Protein AF-A0A2E1XAP0-F1 (afdb_monomer_lite)

Radius of gyration: 19.0 Å; chains: 1; bounding box: 35×63×34 Å

Secondary structure (DSSP, 8-state):
--------------SSSHHHHHHHHHHHHHHHHHTTT-S-HHHHHHHHHHHS-HHHHHHHTT--SHHHHHHH--HHHHHHHHHHS---

Sequence (88 aa):
MIKKTLIASIFASSVLASAANAGEVAEFCTAVIDEMGLEDPDGGCACFEDYLSDEDQALYLSLESEDDWDARASDDMKNAMAACFPAP

Structure (mmCIF, N/CA/C/O backbone):
data_AF-A0A2E1XAP0-F1
#
_entry.id   AF-A0A2E1XAP0-F1
#
loop_
_atom_site.group_PDB
_atom_site.id
_atom_site.type_symbol
_atom_site.label_atom_id
_atom_site.label_alt_id
_atom_site.label_comp_id
_atom_site.label_asym_id
_atom_site.label_entity_id
_atom_site.label_seq_id
_atom_site.pdbx_PDB_ins_code
_atom_site.Cartn_x
_atom_site.Cartn_y
_atom_site.Cartn_z
_atom_site.occupancy
_atom_site.B_iso_or_equiv
_atom_site.auth_seq_id
_atom_site.auth_comp_id
_atom_site.auth_asym_id
_atom_site.auth_atom_id
_atom_site.pdbx_PDB_model_num
ATOM 1 N N . MET A 1 1 ? 21.937 -54.826 -14.770 1.00 48.44 1 MET A N 1
ATOM 2 C CA . MET A 1 1 ? 22.469 -53.602 -15.409 1.00 48.44 1 MET A CA 1
ATOM 3 C C . MET A 1 1 ? 21.419 -53.076 -16.377 1.00 48.44 1 MET A C 1
ATOM 5 O O . MET A 1 1 ? 21.275 -53.633 -17.455 1.00 48.44 1 MET A O 1
ATOM 9 N N . ILE A 1 2 ? 20.635 -52.075 -15.971 1.00 50.06 2 ILE A N 1
ATOM 10 C CA . ILE A 1 2 ? 19.647 -51.397 -16.825 1.00 50.06 2 ILE A CA 1
ATOM 11 C C . ILE A 1 2 ? 19.891 -49.891 -16.698 1.00 50.06 2 ILE A C 1
ATOM 13 O O . ILE A 1 2 ? 20.257 -49.393 -15.636 1.00 50.06 2 ILE A O 1
ATOM 17 N N . LYS A 1 3 ? 19.827 -49.242 -17.858 1.00 39.38 3 LYS A N 1
ATOM 18 C CA . LYS A 1 3 ? 20.387 -47.944 -18.229 1.00 39.38 3 LYS A CA 1
ATOM 19 C C . LYS A 1 3 ? 19.806 -46.775 -17.428 1.00 39.38 3 LYS A C 1
ATOM 21 O O . LYS A 1 3 ? 18.609 -46.715 -17.180 1.00 39.38 3 LYS A O 1
ATOM 26 N N . LYS A 1 4 ? 20.682 -45.813 -17.117 1.00 49.72 4 LYS A N 1
ATOM 27 C CA . LYS A 1 4 ? 20.328 -44.437 -16.749 1.00 49.72 4 LYS A CA 1
ATOM 28 C C . LYS A 1 4 ? 19.467 -43.835 -17.862 1.00 49.72 4 LYS A C 1
ATOM 30 O O . LYS A 1 4 ? 19.943 -43.713 -18.989 1.00 49.72 4 LYS A O 1
ATOM 35 N N . THR A 1 5 ? 18.258 -43.405 -17.529 1.00 51.19 5 THR A N 1
ATOM 36 C CA . THR A 1 5 ? 17.484 -42.483 -18.360 1.00 51.19 5 THR A CA 1
ATOM 37 C C . THR A 1 5 ? 17.087 -41.313 -17.474 1.00 51.19 5 THR A C 1
ATOM 39 O O . THR A 1 5 ? 16.143 -41.385 -16.697 1.00 51.19 5 THR A O 1
ATOM 42 N N . LEU A 1 6 ? 17.902 -40.261 -17.550 1.00 54.44 6 LEU A N 1
ATOM 43 C CA . LEU A 1 6 ? 17.550 -38.916 -17.118 1.00 54.44 6 LEU A CA 1
ATOM 44 C C . LEU A 1 6 ? 16.469 -38.408 -18.075 1.00 54.44 6 LEU A C 1
ATOM 46 O O . LEU A 1 6 ? 16.742 -38.272 -19.266 1.00 54.44 6 LEU A O 1
ATOM 50 N N . ILE A 1 7 ? 15.274 -38.121 -17.569 1.00 56.28 7 ILE A N 1
ATOM 51 C CA . ILE A 1 7 ? 14.359 -37.180 -18.216 1.00 56.28 7 ILE A CA 1
ATOM 52 C C . ILE A 1 7 ? 14.060 -36.117 -17.172 1.00 56.28 7 ILE A C 1
ATOM 54 O O . ILE A 1 7 ? 13.261 -36.304 -16.259 1.00 56.28 7 ILE A O 1
ATOM 58 N N . ALA A 1 8 ? 14.810 -35.026 -17.289 1.00 51.81 8 ALA A N 1
ATOM 59 C CA . ALA A 1 8 ? 14.466 -33.752 -16.703 1.00 51.81 8 ALA A CA 1
ATOM 60 C C . ALA A 1 8 ? 13.213 -33.239 -17.423 1.00 51.81 8 ALA A C 1
ATOM 62 O O . ALA A 1 8 ? 13.264 -32.959 -18.620 1.00 51.81 8 ALA A O 1
ATOM 63 N N . SER A 1 9 ? 12.101 -33.120 -16.704 1.00 47.69 9 SER A N 1
ATOM 64 C CA . SER A 1 9 ? 10.955 -32.329 -17.149 1.00 47.69 9 SER A CA 1
ATOM 65 C C . SER A 1 9 ? 10.969 -31.028 -16.362 1.00 47.69 9 SER A C 1
ATOM 67 O O . SER A 1 9 ? 10.572 -30.957 -15.203 1.00 47.69 9 SER A O 1
ATOM 69 N N . ILE A 1 10 ? 11.553 -30.033 -17.018 1.00 57.44 10 ILE A N 1
ATOM 70 C CA . ILE A 1 10 ? 11.651 -28.638 -16.614 1.00 57.44 10 ILE A CA 1
ATOM 71 C C . ILE A 1 10 ? 10.267 -27.993 -16.755 1.00 57.44 10 ILE A C 1
ATOM 73 O O . ILE A 1 10 ? 9.653 -28.085 -17.812 1.00 57.44 10 ILE A O 1
ATOM 77 N N . PHE A 1 11 ? 9.839 -27.362 -15.660 1.00 51.62 11 PHE A N 1
ATOM 78 C CA . PHE A 1 11 ? 8.957 -26.197 -15.540 1.00 51.62 11 PHE A CA 1
ATOM 79 C C . PHE A 1 11 ? 7.676 -26.127 -16.386 1.00 51.62 11 PHE A C 1
ATOM 81 O O . PHE A 1 11 ? 7.688 -25.791 -17.565 1.00 51.62 11 PHE A O 1
ATOM 88 N N . ALA A 1 12 ? 6.553 -26.215 -15.676 1.00 45.38 12 ALA A N 1
ATOM 89 C CA . ALA A 1 12 ? 5.387 -25.377 -15.932 1.00 45.38 12 ALA A CA 1
ATOM 90 C C . ALA A 1 12 ? 4.837 -24.890 -14.579 1.00 45.38 12 ALA A C 1
ATOM 92 O O . ALA A 1 12 ? 3.748 -25.266 -14.161 1.00 45.38 12 ALA A O 1
ATOM 93 N N . SER A 1 13 ? 5.643 -24.102 -13.863 1.00 46.72 13 SER A N 1
ATOM 94 C CA . SER A 1 13 ? 5.229 -23.403 -12.641 1.00 46.72 13 SER A CA 1
ATOM 95 C C . SER A 1 13 ? 5.284 -21.907 -12.914 1.00 46.72 13 SER A C 1
ATOM 97 O O . SER A 1 13 ? 6.289 -21.264 -12.635 1.00 46.72 13 SER A O 1
ATOM 99 N N . SER A 1 14 ? 4.240 -21.357 -13.525 1.00 46.28 14 SER A N 1
ATOM 100 C CA . SER A 1 14 ? 4.134 -19.907 -13.748 1.00 46.28 14 SER A CA 1
ATOM 101 C C . SER A 1 14 ? 2.729 -19.359 -13.494 1.00 46.28 14 SER A C 1
ATOM 103 O O . SER A 1 14 ? 2.382 -18.309 -14.012 1.00 46.28 14 SER A O 1
ATOM 105 N N . VAL A 1 15 ? 1.925 -20.038 -12.665 1.00 43.88 15 VAL A N 1
ATOM 106 C CA . VAL A 1 15 ? 0.592 -19.548 -12.241 1.00 43.88 15 VAL A CA 1
ATOM 107 C C . VAL A 1 15 ? 0.500 -19.370 -10.715 1.00 43.88 15 VAL A C 1
ATOM 109 O O . VAL A 1 15 ? -0.583 -19.300 -10.156 1.00 43.88 15 VAL A O 1
ATOM 112 N N . LEU A 1 16 ? 1.638 -19.336 -10.014 1.00 45.03 16 LEU A N 1
ATOM 113 C CA . LEU A 1 16 ? 1.695 -19.280 -8.542 1.00 45.03 16 LEU A CA 1
ATOM 114 C C . LEU A 1 16 ? 2.241 -17.953 -7.991 1.00 45.03 16 LEU A C 1
ATOM 116 O O . LEU A 1 16 ? 2.388 -17.835 -6.782 1.00 45.03 16 LEU A O 1
ATOM 120 N N .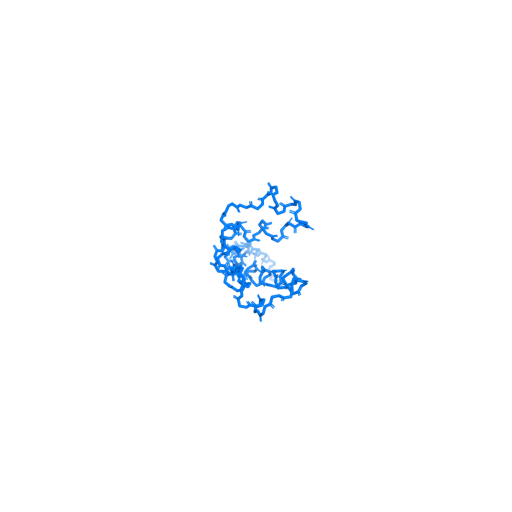 ALA A 1 17 ? 2.549 -16.970 -8.843 1.00 49.47 17 ALA A N 1
ATOM 121 C CA . ALA A 1 17 ? 3.101 -15.694 -8.383 1.00 49.47 17 ALA A CA 1
ATOM 122 C C . ALA A 1 17 ? 2.022 -14.761 -7.800 1.00 49.47 17 ALA A C 1
ATOM 124 O O . ALA A 1 17 ? 2.257 -14.148 -6.767 1.00 49.47 17 ALA A O 1
ATOM 125 N N . SER A 1 18 ? 0.825 -14.723 -8.396 1.00 50.88 18 SER A N 1
ATOM 126 C CA . SER A 1 18 ? -0.261 -13.814 -7.991 1.00 50.88 18 SER A CA 1
ATOM 127 C C . SER A 1 18 ? -0.741 -14.059 -6.556 1.00 50.88 18 SER A C 1
ATOM 129 O O . SER A 1 18 ? -0.880 -13.133 -5.774 1.00 50.88 18 SER A O 1
ATOM 131 N N . ALA A 1 19 ? -0.918 -15.327 -6.167 1.00 52.72 19 ALA A N 1
ATOM 132 C CA . ALA A 1 19 ? -1.389 -15.680 -4.824 1.00 52.72 19 ALA A CA 1
ATOM 133 C C . ALA A 1 19 ? -0.315 -15.547 -3.729 1.00 52.72 19 ALA A C 1
ATOM 135 O O . ALA A 1 19 ? -0.655 -15.547 -2.551 1.00 52.72 19 ALA A O 1
ATOM 136 N N . ALA A 1 20 ? 0.969 -15.492 -4.102 1.00 58.66 20 ALA A N 1
ATOM 137 C CA . ALA A 1 20 ? 2.050 -15.296 -3.139 1.00 58.66 20 ALA A CA 1
ATOM 138 C C . ALA A 1 20 ? 2.127 -13.832 -2.687 1.00 58.66 20 ALA A C 1
ATOM 140 O O . ALA A 1 20 ? 2.300 -13.580 -1.501 1.00 58.66 20 ALA A O 1
ATOM 141 N N . ASN A 1 21 ? 1.934 -12.893 -3.617 1.00 65.44 21 ASN A N 1
ATOM 142 C CA . ASN A 1 21 ? 1.985 -11.464 -3.312 1.00 65.44 21 ASN A CA 1
ATOM 143 C C . ASN A 1 21 ? 0.767 -11.003 -2.506 1.00 65.44 21 ASN A C 1
ATOM 145 O O . ASN A 1 21 ? 0.916 -10.150 -1.646 1.00 65.44 21 ASN A O 1
ATOM 149 N N . ALA A 1 22 ? -0.404 -11.591 -2.751 1.00 67.44 22 ALA A N 1
ATOM 150 C CA . ALA A 1 22 ? -1.660 -11.175 -2.138 1.00 67.44 22 ALA A CA 1
ATOM 151 C C . ALA A 1 22 ? -1.588 -11.225 -0.587 1.00 67.44 22 ALA A C 1
ATOM 153 O O . ALA A 1 22 ? -1.667 -10.196 0.084 1.00 67.44 22 ALA A O 1
ATOM 154 N N . GLY A 1 23 ? -1.242 -12.388 -0.017 1.00 76.50 23 GLY A N 1
ATOM 155 C CA . GLY A 1 23 ? -1.080 -12.523 1.438 1.00 76.50 23 GLY A CA 1
ATOM 156 C C . GLY A 1 23 ? 0.047 -11.660 2.023 1.00 76.50 23 GLY A C 1
ATOM 157 O O . GLY A 1 23 ? -0.101 -11.114 3.113 1.00 76.50 23 GLY A O 1
ATOM 158 N N . GLU A 1 24 ? 1.143 -11.484 1.282 1.00 87.56 24 GLU A N 1
ATOM 159 C CA . GLU A 1 24 ? 2.281 -10.664 1.712 1.00 87.56 24 GLU A CA 1
ATOM 160 C C . GLU A 1 24 ? 1.934 -9.162 1.720 1.00 87.56 24 GLU A C 1
ATOM 162 O O . GLU A 1 24 ? 2.387 -8.425 2.596 1.00 87.56 24 GLU A O 1
ATOM 167 N N . VAL A 1 25 ? 1.076 -8.706 0.797 1.00 90.00 25 VAL A N 1
ATOM 168 C CA . VAL A 1 25 ? 0.572 -7.325 0.738 1.00 90.00 25 VAL A CA 1
ATOM 169 C C . VAL A 1 25 ? -0.280 -7.000 1.956 1.00 90.00 25 VAL A C 1
ATOM 171 O O . VAL A 1 25 ? -0.054 -5.953 2.563 1.00 90.00 25 VAL A O 1
ATOM 174 N N . ALA A 1 26 ? -1.219 -7.870 2.340 1.00 87.62 26 ALA A N 1
ATOM 175 C CA . ALA A 1 26 ? -2.024 -7.645 3.539 1.00 87.62 26 ALA A CA 1
ATOM 176 C C . ALA A 1 26 ? -1.161 -7.620 4.806 1.00 87.62 26 ALA A C 1
ATOM 178 O O . ALA A 1 26 ? -1.308 -6.709 5.616 1.00 87.62 26 ALA A O 1
ATOM 179 N N . GLU A 1 27 ? -0.215 -8.554 4.957 1.00 88.94 27 GLU A N 1
ATOM 180 C CA . GLU A 1 27 ? 0.697 -8.584 6.109 1.00 88.94 27 GLU A CA 1
ATOM 181 C C . GLU A 1 27 ? 1.572 -7.322 6.194 1.00 88.94 27 GLU 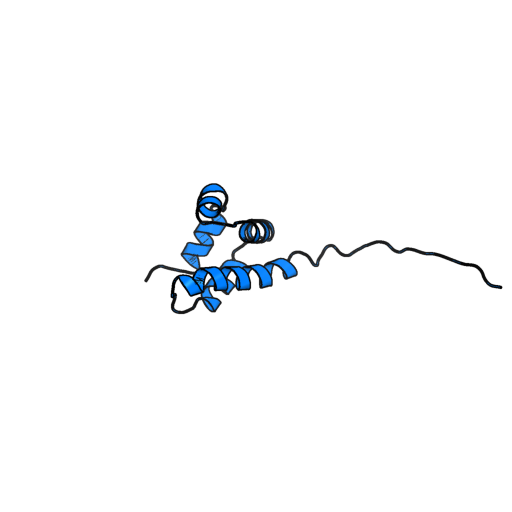A C 1
ATOM 183 O O . GLU A 1 27 ? 1.703 -6.728 7.269 1.00 88.94 27 GLU A O 1
ATOM 188 N N . PHE A 1 28 ? 2.147 -6.882 5.069 1.00 89.56 28 PHE A N 1
ATOM 189 C CA . PHE A 1 28 ? 2.954 -5.662 5.009 1.00 89.56 28 PHE A CA 1
ATOM 190 C C . PHE A 1 28 ? 2.114 -4.412 5.288 1.00 89.56 28 PHE A C 1
ATOM 192 O O . PHE A 1 28 ? 2.515 -3.562 6.083 1.00 89.56 28 PHE A O 1
ATOM 199 N N . CYS A 1 29 ? 0.927 -4.321 4.686 1.00 91.00 29 CYS A N 1
ATOM 200 C CA . CYS A 1 29 ? -0.008 -3.231 4.927 1.00 91.00 29 CYS A CA 1
ATOM 201 C C . CYS A 1 29 ? -0.396 -3.152 6.406 1.00 91.00 29 CYS A C 1
ATOM 203 O O . CYS A 1 29 ? -0.282 -2.079 6.997 1.00 91.00 29 CYS A O 1
ATOM 205 N N . THR A 1 30 ? -0.779 -4.267 7.039 1.00 90.06 30 THR A N 1
ATOM 206 C CA . THR A 1 30 ? -1.176 -4.266 8.454 1.00 90.06 30 THR A CA 1
ATOM 207 C C . THR A 1 30 ? -0.021 -3.799 9.333 1.00 90.06 30 THR A C 1
ATOM 209 O O . THR A 1 30 ? -0.242 -3.001 10.239 1.00 90.06 30 THR A O 1
ATOM 212 N N . ALA A 1 31 ? 1.219 -4.211 9.044 1.00 86.69 31 ALA A N 1
ATOM 213 C CA . ALA A 1 31 ? 2.390 -3.753 9.790 1.00 86.69 31 ALA A CA 1
ATOM 214 C C . ALA A 1 31 ? 2.604 -2.229 9.700 1.00 86.69 31 ALA A C 1
ATOM 216 O O . ALA A 1 31 ? 2.964 -1.612 10.699 1.00 86.69 31 ALA A O 1
ATOM 217 N N . VAL A 1 32 ? 2.358 -1.618 8.535 1.00 84.12 32 VAL A N 1
ATOM 218 C CA . VAL A 1 32 ? 2.448 -0.157 8.347 1.00 84.12 32 VAL A CA 1
ATOM 219 C C . VAL A 1 32 ? 1.276 0.567 9.021 1.00 84.12 32 VAL A C 1
ATOM 221 O O . VAL A 1 32 ? 1.463 1.595 9.669 1.00 84.12 32 VAL A O 1
ATOM 224 N N . ILE A 1 33 ? 0.059 0.042 8.881 1.00 84.56 33 ILE A N 1
ATOM 225 C CA . ILE A 1 33 ? -1.172 0.700 9.332 1.00 84.56 33 ILE A CA 1
ATOM 226 C C . ILE A 1 33 ? -1.399 0.562 10.848 1.00 84.56 33 ILE A C 1
ATOM 228 O O . ILE A 1 33 ? -1.949 1.481 11.461 1.00 84.56 33 ILE A O 1
ATOM 232 N N . ASP A 1 34 ? -0.960 -0.528 11.483 1.00 81.12 34 ASP A N 1
ATOM 233 C CA . ASP A 1 34 ? -1.067 -0.711 12.941 1.00 81.12 34 ASP A CA 1
ATOM 234 C C . ASP A 1 34 ? -0.299 0.391 13.700 1.00 81.12 34 ASP A C 1
ATOM 236 O O . ASP A 1 34 ? -0.774 0.908 14.714 1.00 81.12 34 ASP A O 1
ATOM 240 N N . GLU A 1 35 ? 0.821 0.875 13.146 1.00 78.56 35 GLU A N 1
ATOM 241 C CA . GLU A 1 35 ? 1.555 2.029 13.689 1.00 78.56 35 GLU A CA 1
ATOM 242 C C . GLU A 1 35 ? 0.753 3.344 13.626 1.00 78.56 35 GLU A C 1
ATOM 244 O O . GLU A 1 35 ? 0.990 4.257 14.423 1.00 78.56 35 GLU A O 1
ATOM 249 N N . MET A 1 36 ? -0.227 3.443 12.721 1.00 76.56 36 MET A N 1
ATOM 250 C CA . MET A 1 36 ? -1.092 4.617 12.552 1.00 76.56 36 MET A CA 1
ATOM 251 C C . MET A 1 36 ? -2.305 4.617 13.497 1.00 76.56 36 MET A C 1
ATOM 253 O O . MET A 1 36 ? -2.960 5.652 13.642 1.00 76.56 36 MET A O 1
ATOM 257 N N . GLY A 1 37 ? -2.601 3.493 14.162 1.00 76.81 37 GLY A N 1
ATOM 258 C CA . GLY A 1 37 ? -3.679 3.379 15.149 1.00 76.81 37 GLY A CA 1
ATOM 259 C C . GLY A 1 37 ? -5.095 3.432 14.563 1.00 76.81 37 GLY A C 1
ATOM 260 O O . GLY A 1 37 ? -5.990 4.005 15.189 1.00 76.81 37 GLY A O 1
ATOM 261 N N . LEU A 1 38 ? -5.304 2.876 13.364 1.00 79.75 38 LEU A N 1
ATOM 262 C CA . LEU A 1 38 ? -6.634 2.773 12.749 1.00 79.75 38 LEU A CA 1
ATOM 263 C C . LEU A 1 38 ? -7.511 1.716 13.449 1.00 79.75 38 LEU A C 1
ATOM 265 O O . LEU A 1 38 ? -7.009 0.770 14.047 1.00 79.75 38 LEU A O 1
ATOM 269 N N . GLU A 1 39 ? -8.837 1.888 13.384 1.00 78.56 39 GLU A N 1
ATOM 270 C CA . GLU A 1 39 ? -9.804 1.057 14.128 1.00 78.56 39 GLU A CA 1
ATOM 271 C C . GLU A 1 39 ? -9.979 -0.360 13.537 1.00 78.56 39 GLU A C 1
ATOM 273 O O . GLU A 1 39 ? -10.323 -1.285 14.271 1.00 78.56 39 GLU A O 1
ATOM 278 N N . ASP A 1 40 ? -9.708 -0.537 12.237 1.00 84.12 40 ASP A N 1
ATOM 279 C CA . ASP A 1 40 ? -9.785 -1.824 11.524 1.00 84.12 40 ASP A CA 1
ATOM 280 C C . ASP A 1 40 ? -8.657 -1.960 10.474 1.00 84.12 40 ASP A C 1
ATOM 282 O O . ASP A 1 40 ? -8.894 -1.793 9.272 1.00 84.12 40 ASP A O 1
ATOM 286 N N . PRO A 1 41 ? -7.402 -2.194 10.908 1.00 86.19 41 PRO A N 1
ATOM 287 C CA . PRO A 1 41 ? -6.260 -2.310 10.001 1.00 86.19 41 PRO A CA 1
ATOM 288 C C . PRO A 1 41 ? -6.389 -3.526 9.074 1.00 86.19 41 PRO A C 1
ATOM 290 O O . PRO A 1 41 ? -6.176 -3.403 7.870 1.00 86.19 41 PRO A O 1
ATOM 293 N N . ASP A 1 42 ? -6.814 -4.673 9.611 1.00 88.19 42 ASP A N 1
ATOM 294 C CA . ASP A 1 42 ? -6.938 -5.921 8.853 1.00 88.19 42 ASP A CA 1
ATOM 295 C C . ASP A 1 42 ? -8.004 -5.817 7.752 1.00 88.19 42 ASP A C 1
ATOM 297 O O . ASP A 1 42 ? -7.765 -6.225 6.613 1.00 88.19 42 ASP A O 1
ATOM 301 N N . GLY A 1 43 ? -9.174 -5.242 8.059 1.00 89.69 43 GLY A N 1
ATOM 302 C CA . GLY A 1 43 ? -10.248 -5.063 7.083 1.00 89.69 43 GLY A CA 1
ATOM 303 C C . GLY A 1 43 ? -9.872 -4.104 5.953 1.00 89.69 43 GLY A C 1
ATOM 304 O O . GLY A 1 43 ? -10.139 -4.388 4.781 1.00 89.69 43 GLY A O 1
ATOM 305 N N . GLY A 1 44 ? -9.206 -2.995 6.281 1.00 91.81 44 GLY A N 1
ATOM 306 C CA . GLY A 1 44 ? -8.725 -2.054 5.272 1.00 91.81 44 GLY A CA 1
ATOM 307 C C . GLY A 1 44 ? -7.594 -2.631 4.413 1.00 91.81 44 GLY A C 1
ATOM 308 O O . GLY A 1 44 ? -7.598 -2.435 3.199 1.00 91.81 44 GLY A O 1
ATOM 309 N N . CYS A 1 45 ? -6.674 -3.408 4.992 1.00 92.44 45 CYS A N 1
ATOM 310 C CA . CYS A 1 45 ? -5.569 -4.015 4.245 1.00 92.44 45 CYS A CA 1
ATOM 311 C C . CYS A 1 45 ? -6.032 -5.145 3.321 1.00 92.44 45 CYS A C 1
ATOM 313 O O . CYS A 1 45 ? -5.551 -5.230 2.193 1.00 92.44 45 CYS A O 1
ATOM 315 N N . ALA A 1 46 ? -7.024 -5.938 3.737 1.00 91.56 46 ALA A N 1
ATOM 316 C CA . ALA A 1 46 ? -7.675 -6.909 2.858 1.00 91.56 46 ALA A CA 1
ATOM 317 C C . ALA A 1 46 ? -8.401 -6.222 1.683 1.00 91.56 46 ALA A C 1
ATOM 319 O O . ALA A 1 46 ? -8.301 -6.663 0.542 1.00 91.56 46 ALA A O 1
ATOM 320 N N . CYS A 1 47 ? -9.090 -5.101 1.937 1.00 91.81 47 CYS A N 1
ATOM 321 C CA . CYS A 1 47 ? -9.675 -4.279 0.872 1.00 91.81 47 CYS A CA 1
ATOM 322 C C . CYS A 1 47 ? -8.601 -3.741 -0.085 1.00 91.81 47 CYS A C 1
ATOM 324 O O . CYS A 1 47 ? -8.800 -3.744 -1.300 1.00 91.81 47 CYS A O 1
ATOM 326 N N . PHE A 1 48 ? -7.475 -3.269 0.454 1.00 93.19 48 PHE A N 1
ATOM 327 C CA . PHE A 1 48 ? -6.389 -2.690 -0.327 1.00 93.19 48 PHE A CA 1
ATOM 328 C C . PHE A 1 48 ? -5.756 -3.730 -1.257 1.00 93.19 48 PHE A C 1
ATOM 330 O O . PHE A 1 48 ? -5.664 -3.479 -2.455 1.00 93.19 48 PHE A O 1
ATOM 337 N N . GLU A 1 49 ? -5.413 -4.910 -0.734 1.00 91.62 49 GLU A N 1
ATOM 338 C CA . GLU A 1 49 ? -4.921 -6.065 -1.500 1.00 91.62 49 GLU A CA 1
ATOM 339 C C . GLU A 1 49 ? -5.840 -6.406 -2.685 1.00 91.62 49 GLU A C 1
ATOM 341 O O . GLU A 1 49 ? -5.368 -6.490 -3.822 1.00 91.62 49 GLU A O 1
ATOM 346 N N . ASP A 1 50 ? -7.150 -6.525 -2.436 1.00 90.75 50 ASP A N 1
ATOM 347 C CA . ASP A 1 50 ? -8.162 -6.860 -3.449 1.00 90.75 50 ASP A CA 1
ATOM 348 C C . ASP A 1 50 ? -8.282 -5.803 -4.563 1.00 90.75 50 ASP A C 1
ATOM 350 O O . ASP A 1 50 ? -8.710 -6.110 -5.682 1.00 90.75 50 ASP A O 1
ATOM 354 N N . TYR A 1 51 ? -7.927 -4.550 -4.272 1.00 90.62 51 TYR A N 1
ATOM 355 C CA . TYR A 1 51 ? -7.958 -3.452 -5.237 1.00 90.62 51 TYR A CA 1
ATOM 356 C C . TYR A 1 51 ? -6.731 -3.412 -6.153 1.00 90.62 51 TYR A C 1
ATOM 358 O O . TYR A 1 51 ? -6.813 -2.844 -7.247 1.00 90.62 51 TYR A O 1
ATOM 366 N N . LEU A 1 52 ? -5.598 -3.968 -5.720 1.00 89.00 52 LEU A N 1
ATOM 367 C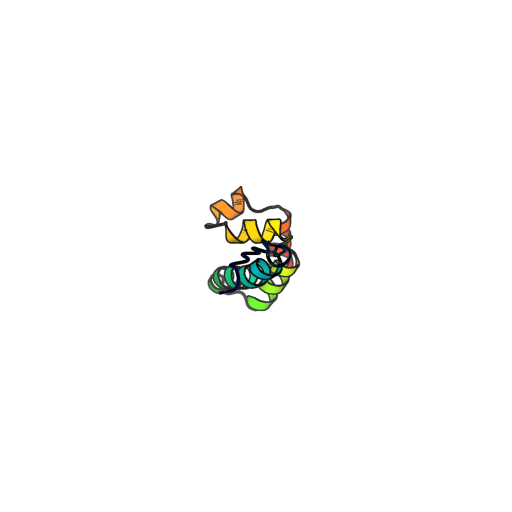 CA . LEU A 1 52 ? -4.338 -3.856 -6.444 1.00 89.00 52 LEU A CA 1
ATOM 368 C C . LEU A 1 52 ? -4.206 -4.908 -7.546 1.00 89.00 52 LEU A C 1
ATOM 370 O O . LEU A 1 52 ? -4.511 -6.087 -7.367 1.00 89.00 52 LEU A O 1
ATOM 374 N N . SER A 1 53 ? -3.646 -4.486 -8.679 1.00 90.69 53 SER A N 1
ATOM 375 C CA . SER A 1 53 ? -3.149 -5.418 -9.689 1.00 90.69 53 SER A CA 1
ATOM 376 C C . SER A 1 53 ? -1.909 -6.168 -9.185 1.00 90.69 53 SER A C 1
ATOM 378 O O . SER A 1 53 ? -1.180 -5.657 -8.340 1.00 90.69 53 SER A O 1
ATOM 380 N N . ASP A 1 54 ? -1.597 -7.340 -9.751 1.00 87.50 54 ASP A N 1
ATOM 381 C CA . ASP A 1 54 ? -0.364 -8.081 -9.421 1.00 87.50 54 ASP A CA 1
ATOM 382 C C . ASP A 1 54 ? 0.914 -7.215 -9.558 1.00 87.50 54 ASP A C 1
ATOM 384 O O . ASP A 1 54 ? 1.885 -7.414 -8.825 1.00 87.50 54 ASP A O 1
ATOM 388 N N . GLU A 1 55 ? 0.929 -6.263 -10.502 1.00 89.12 55 GLU A N 1
ATOM 389 C CA . GLU A 1 55 ? 2.046 -5.331 -10.713 1.00 89.12 55 GLU A CA 1
ATOM 390 C C . GLU A 1 55 ? 2.140 -4.301 -9.581 1.00 89.12 55 GLU A C 1
ATOM 392 O O . GLU A 1 55 ? 3.223 -4.089 -9.034 1.00 89.12 55 GLU A O 1
ATOM 397 N N . ASP A 1 56 ? 1.009 -3.716 -9.185 1.00 91.94 56 ASP A N 1
ATOM 398 C CA . ASP A 1 56 ? 0.945 -2.768 -8.070 1.00 91.94 56 ASP A CA 1
ATOM 399 C C . ASP A 1 56 ? 1.239 -3.443 -6.727 1.00 91.94 56 ASP A C 1
ATOM 401 O O . ASP A 1 56 ? 1.908 -2.853 -5.883 1.00 91.94 56 ASP A O 1
ATOM 405 N N . GLN A 1 57 ? 0.812 -4.694 -6.537 1.00 90.69 57 GLN A N 1
ATOM 406 C CA . GLN A 1 57 ? 1.147 -5.498 -5.359 1.00 90.69 57 GLN A CA 1
ATOM 407 C C . GLN A 1 57 ? 2.664 -5.695 -5.237 1.00 90.69 57 GLN A C 1
ATOM 409 O O . GLN A 1 57 ? 3.251 -5.431 -4.188 1.00 90.69 57 GLN A O 1
ATOM 414 N N . ALA A 1 58 ? 3.327 -6.100 -6.325 1.00 89.56 58 ALA A N 1
ATOM 415 C CA . ALA A 1 58 ? 4.779 -6.270 -6.337 1.00 89.56 58 ALA A CA 1
ATOM 416 C C . ALA A 1 58 ? 5.525 -4.93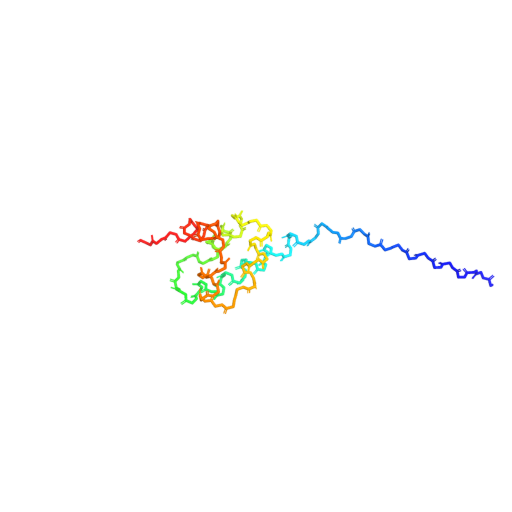8 -6.145 1.00 89.56 58 ALA A C 1
ATOM 418 O O . ALA A 1 58 ? 6.569 -4.898 -5.491 1.00 89.56 58 ALA A O 1
ATOM 419 N N . LEU A 1 59 ? 4.999 -3.843 -6.704 1.00 90.62 59 LEU A N 1
ATOM 420 C CA . LEU A 1 59 ? 5.547 -2.509 -6.494 1.00 90.62 59 LEU A CA 1
ATOM 421 C C . LEU A 1 59 ? 5.413 -2.082 -5.031 1.00 90.62 59 LEU A C 1
ATOM 423 O O . LEU A 1 59 ? 6.407 -1.629 -4.468 1.00 90.62 59 LEU A O 1
ATOM 427 N N . TYR A 1 60 ? 4.239 -2.266 -4.424 1.00 90.81 60 TYR A N 1
ATOM 428 C CA . TYR A 1 60 ? 3.951 -1.920 -3.032 1.00 90.81 60 TYR A CA 1
ATOM 429 C C . TYR A 1 60 ? 4.928 -2.580 -2.060 1.00 90.81 60 TYR A C 1
ATOM 431 O O . TYR A 1 60 ? 5.547 -1.887 -1.257 1.00 90.81 60 TYR A O 1
ATOM 439 N N . LEU A 1 61 ? 5.164 -3.885 -2.218 1.00 90.69 61 LEU A N 1
ATOM 440 C CA . LEU A 1 61 ? 6.125 -4.650 -1.412 1.00 90.69 61 LEU A CA 1
ATOM 441 C C . LEU A 1 61 ? 7.590 -4.209 -1.596 1.00 90.69 61 LEU A C 1
ATOM 443 O O . LEU A 1 61 ? 8.457 -4.590 -0.815 1.00 90.69 61 LEU A O 1
ATOM 447 N N . SER A 1 62 ? 7.891 -3.419 -2.632 1.00 91.31 62 SER A N 1
ATOM 448 C CA . SER A 1 62 ? 9.231 -2.873 -2.893 1.00 91.31 62 SER A CA 1
ATOM 449 C C . SER A 1 62 ? 9.435 -1.440 -2.388 1.00 91.31 62 SER A C 1
ATOM 451 O O . SER A 1 62 ? 10.494 -0.856 -2.639 1.00 91.31 62 SER A O 1
ATOM 453 N N . LEU A 1 63 ? 8.415 -0.836 -1.772 1.00 90.56 63 LEU A N 1
ATOM 454 C CA . LEU A 1 63 ? 8.502 0.499 -1.187 1.00 90.56 63 LEU A CA 1
ATOM 455 C C . LEU A 1 63 ? 9.052 0.376 0.233 1.00 90.56 63 LEU A C 1
ATOM 457 O O . LEU A 1 63 ? 8.508 -0.356 1.053 1.00 90.56 63 LEU A O 1
ATOM 461 N N . GLU A 1 64 ? 10.131 1.095 0.529 1.00 87.75 64 GLU A N 1
ATOM 462 C CA . GLU A 1 64 ? 10.818 0.998 1.823 1.00 87.75 64 GLU A CA 1
ATOM 463 C C . GLU A 1 64 ? 10.547 2.221 2.715 1.00 87.75 64 GLU A C 1
ATOM 465 O O . GLU A 1 64 ? 10.979 2.264 3.868 1.00 87.75 64 GLU A O 1
ATOM 470 N N . SER A 1 65 ? 9.860 3.240 2.185 1.00 87.00 65 SER A N 1
ATOM 471 C CA . SER A 1 65 ? 9.654 4.527 2.849 1.00 87.00 65 SER A CA 1
ATOM 472 C C . SER A 1 65 ? 8.440 5.301 2.320 1.00 87.00 65 SER A C 1
ATOM 474 O O . SER A 1 65 ? 7.930 5.027 1.232 1.00 87.00 65 SER A O 1
ATOM 476 N N . GLU A 1 66 ? 8.007 6.319 3.071 1.00 87.31 66 GLU A N 1
ATOM 477 C CA . GLU A 1 66 ? 6.992 7.291 2.628 1.00 87.31 66 GLU A CA 1
ATOM 478 C C . GLU A 1 66 ? 7.454 8.074 1.383 1.00 87.31 66 G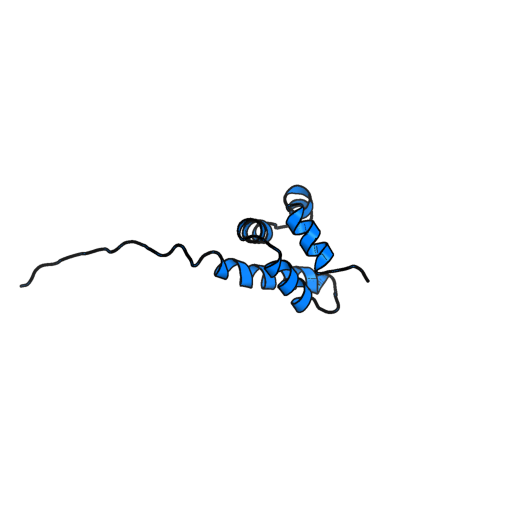LU A C 1
ATOM 480 O O . GLU A 1 66 ? 6.674 8.291 0.459 1.00 87.31 66 GLU A O 1
ATOM 485 N N . ASP A 1 67 ? 8.747 8.407 1.296 1.00 92.06 67 ASP A N 1
ATOM 486 C CA . ASP A 1 67 ? 9.321 9.064 0.115 1.00 92.06 67 ASP A CA 1
ATOM 487 C C . ASP A 1 67 ? 9.224 8.167 -1.137 1.00 92.06 67 ASP A C 1
ATOM 489 O O . ASP A 1 67 ? 8.915 8.647 -2.233 1.00 92.06 67 ASP A O 1
ATOM 493 N N . ASP A 1 68 ? 9.459 6.855 -0.990 1.00 91.88 68 ASP A N 1
ATOM 494 C CA . ASP A 1 68 ? 9.261 5.891 -2.079 1.00 91.88 68 ASP A CA 1
ATOM 495 C C . ASP A 1 68 ? 7.793 5.809 -2.488 1.00 91.88 68 ASP A C 1
ATOM 497 O O . ASP A 1 68 ? 7.492 5.766 -3.684 1.00 91.88 68 ASP A O 1
ATOM 501 N N . TRP A 1 69 ? 6.879 5.803 -1.515 1.00 91.62 69 TRP A N 1
ATOM 502 C CA . TRP A 1 69 ? 5.443 5.830 -1.772 1.00 91.62 69 TRP A CA 1
ATOM 503 C C . TRP A 1 69 ? 5.049 7.055 -2.596 1.00 91.62 69 TRP A C 1
ATOM 505 O O . TRP A 1 69 ? 4.435 6.923 -3.659 1.00 91.62 69 TRP A O 1
ATOM 515 N N . ASP A 1 70 ? 5.469 8.246 -2.188 1.00 93.00 70 ASP A N 1
ATOM 516 C CA . ASP A 1 70 ? 5.131 9.473 -2.900 1.00 93.00 70 ASP A CA 1
ATOM 517 C C . ASP A 1 70 ? 5.690 9.495 -4.324 1.00 93.00 70 ASP A C 1
ATOM 519 O O . ASP A 1 70 ? 4.972 9.867 -5.263 1.00 93.00 70 ASP A O 1
ATOM 523 N N . ALA A 1 71 ? 6.936 9.048 -4.497 1.00 94.75 71 ALA A N 1
ATOM 524 C CA . ALA A 1 71 ? 7.639 9.084 -5.772 1.00 94.75 71 ALA A CA 1
ATOM 525 C C . ALA A 1 71 ? 7.230 7.975 -6.754 1.00 94.75 71 ALA A C 1
ATOM 527 O O . ALA A 1 71 ? 7.310 8.190 -7.967 1.00 94.75 71 ALA A O 1
ATOM 528 N N . ARG A 1 72 ? 6.859 6.786 -6.260 1.00 94.12 72 ARG A N 1
ATOM 529 C CA . ARG A 1 72 ? 6.735 5.572 -7.085 1.00 94.12 72 ARG A CA 1
ATOM 530 C C . ARG A 1 72 ? 5.363 4.918 -7.042 1.00 94.12 72 ARG A C 1
ATOM 532 O O . ARG A 1 72 ? 5.042 4.252 -8.022 1.00 94.12 72 ARG A O 1
ATOM 539 N N . ALA A 1 73 ? 4.580 5.063 -5.970 1.00 93.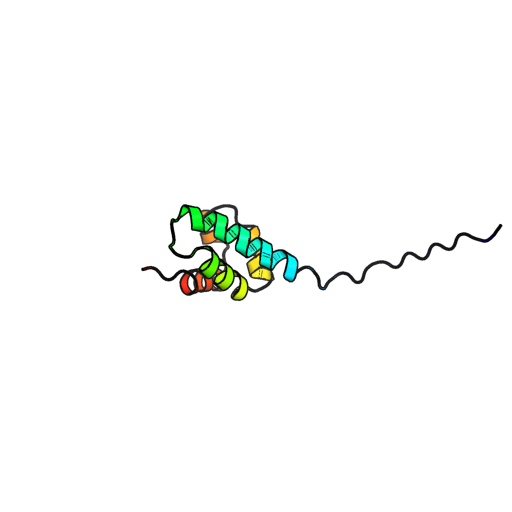62 73 ALA A N 1
ATOM 540 C CA . ALA A 1 73 ? 3.266 4.424 -5.911 1.00 93.62 73 ALA A CA 1
ATOM 541 C C . ALA A 1 73 ? 2.366 4.956 -7.032 1.00 93.62 73 ALA A C 1
ATOM 543 O O . ALA A 1 73 ? 2.316 6.167 -7.286 1.00 93.62 73 ALA A O 1
ATOM 544 N N . SER A 1 74 ? 1.670 4.039 -7.702 1.00 93.56 74 SER A N 1
ATOM 545 C CA . SER A 1 74 ? 0.757 4.384 -8.784 1.00 93.56 74 SER A CA 1
ATOM 546 C C . SER A 1 74 ? -0.450 5.163 -8.254 1.00 93.56 74 SER A C 1
ATOM 548 O O . SER A 1 74 ? -0.785 5.115 -7.065 1.00 93.56 74 SER A O 1
ATOM 550 N N . ASP A 1 75 ? -1.126 5.893 -9.143 1.00 94.81 75 ASP A N 1
ATOM 551 C CA . ASP A 1 75 ? -2.375 6.572 -8.783 1.00 94.81 75 ASP A CA 1
ATOM 552 C C . ASP A 1 75 ? -3.431 5.561 -8.312 1.00 94.81 75 ASP A C 1
ATOM 554 O O . ASP A 1 75 ? -4.185 5.853 -7.386 1.00 94.81 75 ASP A O 1
ATOM 558 N N . ASP A 1 76 ? -3.451 4.356 -8.888 1.00 92.50 76 ASP A N 1
ATOM 559 C CA . ASP A 1 76 ? -4.367 3.283 -8.496 1.00 92.50 76 ASP A CA 1
ATOM 560 C C . ASP A 1 76 ? -4.089 2.797 -7.068 1.00 92.50 76 ASP A C 1
ATOM 562 O O . ASP A 1 76 ? -5.027 2.687 -6.279 1.00 92.50 76 ASP A O 1
ATOM 566 N N . MET A 1 77 ? -2.818 2.634 -6.678 1.00 94.12 77 MET A N 1
ATOM 567 C CA . MET A 1 77 ? -2.445 2.345 -5.286 1.00 94.12 77 MET A CA 1
ATOM 568 C C . MET A 1 77 ? -2.901 3.454 -4.333 1.00 94.12 77 MET A C 1
ATOM 570 O O . MET A 1 77 ? -3.494 3.188 -3.289 1.00 94.12 77 MET A O 1
ATOM 574 N N . LYS A 1 78 ? -2.671 4.721 -4.684 1.00 93.69 78 LYS A N 1
ATOM 575 C CA . LYS A 1 78 ? -3.066 5.857 -3.835 1.00 93.69 78 LYS A CA 1
ATOM 576 C C . LYS A 1 78 ? -4.588 5.955 -3.695 1.00 93.69 78 LYS A C 1
ATOM 578 O O . LYS A 1 78 ? -5.095 6.183 -2.596 1.00 93.69 78 LYS A O 1
ATOM 583 N N . ASN A 1 79 ? -5.318 5.727 -4.785 1.00 94.19 79 ASN A N 1
ATOM 584 C CA . ASN A 1 79 ? -6.779 5.696 -4.792 1.00 94.19 79 ASN A CA 1
ATOM 585 C C . ASN A 1 79 ? -7.332 4.517 -3.980 1.00 94.19 79 ASN A C 1
ATOM 587 O O . ASN A 1 79 ? -8.294 4.702 -3.236 1.00 94.19 79 ASN A O 1
ATOM 591 N N . ALA A 1 80 ? -6.722 3.333 -4.084 1.00 93.25 80 ALA A N 1
ATOM 592 C CA . ALA A 1 80 ? -7.097 2.155 -3.307 1.00 93.25 80 ALA A CA 1
ATOM 593 C C . ALA A 1 80 ? -6.894 2.387 -1.803 1.00 93.25 80 ALA A C 1
ATOM 595 O O . ALA A 1 80 ? -7.804 2.130 -1.018 1.00 93.25 80 ALA A O 1
ATOM 596 N N . MET A 1 81 ? -5.754 2.964 -1.404 1.00 91.19 81 MET A N 1
ATOM 597 C CA . MET A 1 81 ? -5.478 3.304 -0.005 1.00 91.19 81 MET A CA 1
ATOM 598 C C . MET A 1 81 ? -6.544 4.260 0.554 1.00 91.19 81 MET A C 1
ATOM 600 O O . MET A 1 81 ? -7.110 4.013 1.614 1.00 91.19 81 MET A O 1
ATOM 604 N N . ALA A 1 82 ? -6.897 5.311 -0.195 1.00 91.25 82 ALA A N 1
ATOM 605 C CA . ALA A 1 82 ? -7.939 6.257 0.209 1.00 91.25 82 ALA A CA 1
ATOM 606 C C . ALA A 1 82 ? -9.353 5.641 0.252 1.00 91.25 82 ALA A C 1
ATOM 608 O O . ALA A 1 82 ? -10.189 6.075 1.046 1.00 91.25 82 ALA A O 1
ATOM 609 N N . ALA A 1 83 ? -9.638 4.657 -0.605 1.00 92.31 83 ALA A N 1
ATOM 610 C CA . ALA A 1 83 ? -10.925 3.967 -0.639 1.00 92.31 83 ALA A CA 1
ATOM 611 C C . ALA A 1 83 ? -11.090 2.972 0.520 1.00 92.31 83 ALA A C 1
ATOM 613 O O . ALA A 1 83 ? -12.182 2.864 1.077 1.00 92.31 83 ALA A O 1
ATOM 614 N N . CYS A 1 84 ? -10.017 2.266 0.879 1.00 91.50 84 CYS A N 1
ATOM 615 C CA . CYS A 1 84 ? -10.027 1.226 1.905 1.00 91.50 84 CYS A CA 1
ATOM 616 C C . CYS A 1 84 ? -9.760 1.761 3.318 1.00 91.50 84 CYS A C 1
ATOM 618 O O . CYS A 1 84 ? -10.194 1.150 4.291 1.00 91.50 84 CYS A O 1
ATOM 620 N N . PHE A 1 85 ? -9.130 2.934 3.430 1.00 89.31 85 PHE A N 1
ATOM 621 C CA . PHE A 1 85 ? -8.907 3.649 4.687 1.00 89.31 85 PHE A CA 1
ATOM 622 C C . PHE A 1 85 ? -9.451 5.079 4.604 1.00 89.31 85 PHE A C 1
ATOM 624 O O . PHE A 1 85 ? -8.683 6.047 4.573 1.00 89.31 85 PHE A O 1
ATOM 631 N N . PRO A 1 86 ? -10.782 5.254 4.538 1.00 77.12 86 PRO A N 1
ATOM 632 C CA . PRO A 1 86 ? -11.362 6.584 4.544 1.00 77.12 86 PRO A CA 1
ATOM 633 C C . PRO A 1 86 ? -11.023 7.284 5.863 1.00 77.12 86 PRO A C 1
ATOM 635 O O . PRO A 1 86 ? -11.166 6.709 6.943 1.00 77.12 86 PRO A O 1
ATOM 638 N N . ALA A 1 87 ? -10.580 8.539 5.771 1.00 68.12 87 ALA A N 1
ATOM 639 C CA . ALA A 1 87 ? -10.385 9.368 6.951 1.00 68.12 87 ALA A CA 1
ATOM 640 C C . ALA A 1 87 ? -11.697 9.457 7.765 1.00 68.12 87 ALA A C 1
ATOM 642 O O . ALA A 1 87 ? -12.774 9.506 7.156 1.00 68.12 87 ALA A O 1
ATOM 643 N N . PRO A 1 88 ? -11.618 9.476 9.107 1.00 58.66 88 PRO A N 1
ATOM 644 C CA . PRO A 1 88 ? -12.787 9.648 9.967 1.00 58.66 88 PRO A CA 1
ATOM 645 C C . PRO A 1 88 ? -13.498 10.996 9.763 1.00 58.66 88 PRO A C 1
ATOM 647 O O . PRO A 1 88 ? -12.834 11.988 9.375 1.00 58.66 88 PRO A O 1
#

Foldseek 3Di:
DDDDDDDDDDDPPDPPQQVVLLVVQLVVQLVVCVVVVDPCSNQLSNQLSVQDDSVLSVQSVVQPDPVSCVVPRDPSSVVSSCVSDPDD

pLDDT: mean 78.99, std 17.23, range [39.38, 94.81]